Protein AF-A0A5B6VXI8-F1 (afdb_monomer)

InterPro domains:
  IPR021109 Aspartic peptidase domain superfamily [G3DSA:2.40.70.10] (1-46)
  IPR032567 RTL1-related [PTHR15503] (1-140)

pLDDT: mean 78.22, std 14.44, range [28.53, 95.0]

Secondary structure (DSSP, 8-state):
-----TT------HHHHHHTT-EEETTTTEEEEE-TTSPEEEEE---TTS-TT---HHHHHHHHHTT----------S--S---GGGSHHHHHTTTTS-SS--SSPPPPSSPPP-PPPTTPPPP--PPPP--HHHHHHTT-

Structure (mmCIF, N/CA/C/O backbone):
data_AF-A0A5B6VXI8-F1
#
_entry.id   AF-A0A5B6VXI8-F1
#
loop_
_atom_site.group_PDB
_atom_site.id
_atom_site.type_symbol
_atom_site.label_atom_id
_atom_site.label_alt_id
_atom_site.label_comp_id
_atom_site.label_asym_id
_atom_site.label_entity_id
_atom_site.label_seq_id
_atom_site.pdbx_PDB_ins_code
_atom_site.Cartn_x
_atom_site.Cartn_y
_atom_site.Cartn_z
_atom_site.occupancy
_atom_site.B_iso_or_equiv
_atom_site.auth_seq_id
_atom_site.auth_comp_id
_atom_site.auth_asym_id
_atom_site.auth_atom_id
_atom_site.pdbx_PDB_model_num
ATOM 1 N N . MET A 1 1 ? -8.354 -1.088 13.359 1.00 29.75 1 MET A N 1
ATOM 2 C CA . MET A 1 1 ? -6.974 -0.581 13.406 1.00 29.75 1 MET A CA 1
ATOM 3 C C . MET A 1 1 ? -6.704 -0.061 12.010 1.00 29.75 1 MET A C 1
ATOM 5 O O . MET A 1 1 ? -6.472 -0.857 11.113 1.00 29.75 1 MET A O 1
ATOM 9 N N . GLU A 1 2 ? -6.957 1.226 11.788 1.00 28.53 2 GLU A N 1
ATOM 10 C CA . GLU A 1 2 ? -6.612 1.877 10.522 1.00 28.53 2 GLU A CA 1
ATOM 11 C C . GLU A 1 2 ? -5.105 2.121 10.575 1.00 28.53 2 GLU A C 1
ATOM 13 O O . GLU A 1 2 ? -4.613 2.753 11.509 1.00 28.53 2 GLU A O 1
ATOM 18 N N . LEU A 1 3 ? -4.363 1.501 9.659 1.00 36.94 3 LEU A N 1
ATOM 19 C CA . LEU A 1 3 ? -2.944 1.789 9.495 1.00 36.94 3 LEU A CA 1
ATOM 20 C C . LEU A 1 3 ? -2.858 3.184 8.856 1.00 36.94 3 LEU A C 1
ATOM 22 O O . LEU A 1 3 ? -3.494 3.381 7.818 1.00 36.94 3 LEU A O 1
ATOM 26 N N . PRO A 1 4 ? -2.142 4.150 9.457 1.00 40.16 4 PRO A N 1
ATOM 27 C CA . PRO A 1 4 ? -2.046 5.507 8.941 1.00 40.16 4 PRO A CA 1
ATOM 28 C C . PRO A 1 4 ? -1.075 5.506 7.757 1.00 40.16 4 PRO A C 1
ATOM 30 O O . PRO A 1 4 ? 0.079 5.898 7.881 1.00 40.16 4 PRO A O 1
ATOM 33 N N . PHE A 1 5 ? -1.529 5.008 6.611 1.00 45.06 5 PHE A N 1
ATOM 34 C CA . PHE A 1 5 ? -0.843 5.157 5.329 1.00 45.06 5 PHE A CA 1
ATOM 35 C C . PHE A 1 5 ? -1.429 6.347 4.561 1.00 45.06 5 PHE A C 1
ATOM 37 O O . PHE A 1 5 ? -1.720 6.237 3.377 1.00 45.06 5 PHE A O 1
ATOM 44 N N . ASP A 1 6 ? -1.610 7.490 5.229 1.00 49.50 6 ASP A N 1
ATOM 45 C CA . ASP A 1 6 ? -2.098 8.719 4.578 1.00 49.50 6 ASP A CA 1
ATOM 46 C C . ASP A 1 6 ? -1.076 9.314 3.581 1.00 49.50 6 ASP A C 1
ATOM 48 O O . ASP A 1 6 ? -1.398 10.264 2.873 1.00 49.50 6 ASP A O 1
ATOM 52 N N . GLU A 1 7 ? 0.143 8.765 3.491 1.00 47.69 7 GLU A N 1
ATOM 53 C CA . GLU A 1 7 ? 1.214 9.289 2.628 1.00 47.69 7 GLU A CA 1
ATOM 54 C C . GLU A 1 7 ? 1.579 8.423 1.414 1.00 47.69 7 GLU A C 1
ATOM 56 O O . GLU A 1 7 ? 2.262 8.928 0.522 1.00 47.69 7 GLU A O 1
ATOM 61 N N . PHE A 1 8 ? 1.142 7.159 1.319 1.00 48.81 8 PHE A N 1
ATOM 62 C CA . PHE A 1 8 ? 1.596 6.282 0.230 1.00 48.81 8 PHE A CA 1
ATOM 63 C C . PHE A 1 8 ? 0.507 5.356 -0.310 1.00 48.81 8 PHE A C 1
ATOM 65 O O . PHE A 1 8 ? -0.062 4.539 0.413 1.00 48.81 8 PHE A O 1
ATOM 72 N N . ASP A 1 9 ? 0.315 5.409 -1.628 1.00 57.06 9 ASP A N 1
ATOM 73 C CA . ASP A 1 9 ? -0.450 4.418 -2.375 1.00 57.06 9 ASP A CA 1
ATOM 74 C C . ASP A 1 9 ? 0.436 3.199 -2.687 1.00 57.06 9 ASP A C 1
ATOM 76 O O . ASP A 1 9 ? 1.414 3.290 -3.433 1.00 57.06 9 ASP A O 1
ATOM 80 N N . LEU A 1 10 ? 0.090 2.032 -2.136 1.00 66.50 10 LEU A N 1
ATOM 81 C CA . LEU A 1 10 ? 0.773 0.771 -2.434 1.00 66.50 10 LEU A CA 1
ATOM 82 C C . LEU A 1 10 ? 0.134 0.089 -3.650 1.00 66.50 10 LEU A C 1
ATOM 84 O O . LEU A 1 10 ? -1.003 -0.384 -3.587 1.00 66.50 10 LEU A O 1
ATOM 88 N N . ILE A 1 11 ? 0.885 -0.025 -4.747 1.00 78.44 11 ILE A N 1
ATOM 89 C CA . ILE A 1 11 ? 0.473 -0.798 -5.926 1.00 78.44 11 ILE A CA 1
ATOM 90 C C . ILE A 1 11 ? 1.086 -2.193 -5.833 1.00 78.44 11 ILE A C 1
ATOM 92 O O . ILE A 1 11 ? 2.297 -2.368 -5.946 1.00 78.44 11 ILE A O 1
ATOM 96 N N . LEU A 1 12 ? 0.236 -3.198 -5.637 1.00 82.06 12 LEU A N 1
ATOM 97 C CA . LEU A 1 12 ? 0.651 -4.597 -5.589 1.00 82.06 12 LEU A CA 1
ATOM 98 C C . LEU A 1 12 ? 0.698 -5.185 -7.003 1.00 82.06 12 LEU A C 1
ATOM 100 O O . LEU A 1 12 ? -0.277 -5.105 -7.753 1.00 82.06 12 LEU A O 1
ATOM 104 N N . GLY A 1 13 ? 1.835 -5.786 -7.353 1.00 84.56 13 GLY A N 1
ATOM 105 C CA . GLY A 1 13 ? 2.037 -6.464 -8.631 1.00 84.56 13 GLY A CA 1
ATOM 106 C C . GLY A 1 13 ? 1.203 -7.743 -8.779 1.00 84.56 13 GLY A C 1
ATOM 107 O O . GLY A 1 13 ? 0.759 -8.354 -7.804 1.00 84.56 13 GLY A O 1
ATOM 108 N N . MET A 1 14 ? 0.988 -8.167 -10.028 1.00 87.94 14 MET A N 1
ATOM 109 C CA . MET A 1 14 ? 0.234 -9.388 -10.348 1.00 87.94 14 MET A CA 1
ATOM 110 C C . MET A 1 14 ? 0.917 -10.659 -9.834 1.00 87.94 14 MET A C 1
ATOM 112 O O . MET A 1 14 ? 0.247 -11.592 -9.407 1.00 87.94 14 MET A O 1
ATOM 116 N N . ASP A 1 15 ? 2.243 -10.693 -9.861 1.00 87.81 15 ASP A N 1
ATOM 117 C CA . ASP A 1 15 ? 3.093 -11.732 -9.283 1.00 87.81 15 ASP A CA 1
ATOM 118 C C . ASP A 1 15 ? 2.848 -11.899 -7.777 1.00 87.81 15 ASP A C 1
ATOM 120 O O . ASP A 1 15 ? 2.616 -13.015 -7.300 1.00 87.81 15 ASP A O 1
ATOM 124 N N . TRP A 1 16 ? 2.791 -10.785 -7.045 1.00 88.94 16 TRP A N 1
ATOM 125 C CA . TRP A 1 16 ? 2.488 -10.786 -5.618 1.00 88.94 16 TRP A CA 1
ATOM 126 C C . TRP A 1 16 ? 1.071 -11.307 -5.339 1.00 88.94 16 TRP A C 1
ATOM 128 O O . TRP A 1 16 ? 0.877 -12.145 -4.451 1.00 88.94 16 TRP A O 1
ATOM 138 N N . LEU A 1 17 ? 0.084 -10.873 -6.135 1.00 89.25 17 LEU A N 1
ATOM 139 C CA . LEU A 1 17 ? -1.303 -11.341 -6.040 1.00 89.25 17 LEU A CA 1
ATOM 140 C C . LEU A 1 17 ? -1.427 -12.839 -6.330 1.00 89.25 17 LEU A C 1
ATOM 142 O O . LEU A 1 17 ? -2.105 -13.548 -5.590 1.00 89.25 17 LEU A O 1
ATOM 146 N N . VAL A 1 18 ? -0.760 -13.339 -7.372 1.00 89.25 18 VAL A N 1
ATOM 147 C CA . VAL A 1 18 ? -0.753 -14.768 -7.720 1.00 89.25 18 VAL A CA 1
ATOM 148 C C . VAL A 1 18 ? -0.153 -15.587 -6.583 1.00 89.25 18 VAL A C 1
ATOM 150 O O . VAL A 1 18 ? -0.740 -16.594 -6.181 1.00 89.25 18 VAL A O 1
ATOM 153 N N . LYS A 1 19 ? 0.968 -15.128 -6.014 1.00 89.31 19 LYS A N 1
ATOM 154 C CA . LYS A 1 19 ? 1.617 -15.793 -4.883 1.00 89.31 19 LYS A CA 1
ATOM 155 C C . LYS A 1 19 ? 0.671 -15.955 -3.687 1.00 89.31 19 LYS A C 1
ATOM 157 O O . LYS A 1 19 ? 0.629 -17.023 -3.082 1.00 89.31 19 LYS A O 1
ATOM 162 N N . HIS A 1 20 ? -0.109 -14.923 -3.382 1.00 88.88 20 HIS A N 1
ATOM 163 C CA . HIS A 1 20 ? -1.026 -14.903 -2.239 1.00 88.88 20 HIS A CA 1
ATOM 164 C C . HIS A 1 20 ? -2.459 -15.299 -2.617 1.00 88.88 20 HIS A C 1
ATOM 166 O O . HIS A 1 20 ? -3.389 -15.051 -1.852 1.00 88.88 20 HIS A O 1
ATOM 172 N N . ARG A 1 21 ? -2.659 -15.911 -3.796 1.00 91.25 21 ARG A N 1
ATOM 173 C CA . ARG A 1 21 ? -3.968 -16.369 -4.299 1.00 91.25 21 ARG A CA 1
ATOM 174 C C . ARG A 1 21 ? -5.050 -15.285 -4.201 1.00 91.25 21 ARG A C 1
ATOM 176 O O . ARG A 1 21 ? -6.186 -15.557 -3.815 1.00 91.25 21 ARG A O 1
ATOM 183 N N . GLY A 1 22 ? -4.667 -14.057 -4.544 1.00 90.62 22 GLY A N 1
ATOM 184 C CA . GLY A 1 22 ? -5.508 -12.876 -4.456 1.00 90.62 22 GLY A CA 1
ATOM 185 C C . GLY A 1 22 ? -6.769 -13.007 -5.303 1.00 90.62 22 GLY A C 1
ATOM 186 O O . GLY A 1 22 ? -6.694 -13.194 -6.515 1.00 90.62 22 GLY A O 1
ATOM 187 N N . ASN A 1 23 ? -7.930 -12.878 -4.667 1.00 91.56 23 ASN A N 1
ATOM 188 C CA . ASN A 1 23 ? -9.228 -12.828 -5.326 1.00 91.56 23 ASN A CA 1
ATOM 189 C C . ASN A 1 23 ? -9.844 -11.441 -5.128 1.00 91.56 23 ASN A C 1
ATOM 191 O O . ASN A 1 23 ? -10.169 -11.055 -4.002 1.00 91.56 23 ASN A O 1
ATOM 195 N N . LEU A 1 24 ? -9.982 -10.695 -6.225 1.00 90.62 24 LEU A N 1
ATOM 196 C CA . LEU A 1 24 ? -10.529 -9.346 -6.233 1.00 90.62 24 LEU A CA 1
ATOM 197 C C . LEU A 1 24 ? -11.985 -9.357 -6.709 1.00 90.62 24 LEU A C 1
ATOM 199 O O . LEU A 1 24 ? -12.280 -9.611 -7.875 1.00 90.62 24 LEU A O 1
ATOM 203 N N . ASP A 1 25 ? -12.890 -8.991 -5.810 1.00 89.12 25 ASP A N 1
ATOM 204 C CA . ASP A 1 25 ? -14.286 -8.701 -6.111 1.00 89.12 25 ASP A CA 1
ATOM 205 C C . ASP A 1 25 ? -14.465 -7.181 -6.213 1.00 89.12 25 ASP A C 1
ATOM 207 O O . ASP A 1 25 ? -14.639 -6.479 -5.209 1.00 89.12 25 ASP A O 1
ATOM 211 N N . CYS A 1 26 ? -14.400 -6.663 -7.442 1.00 84.56 26 CYS A N 1
ATOM 212 C CA . CYS A 1 26 ? -14.531 -5.233 -7.733 1.00 84.56 26 CYS A CA 1
ATOM 213 C C . CYS A 1 26 ? -15.921 -4.686 -7.396 1.00 84.56 26 CYS A C 1
ATOM 215 O O . CYS A 1 26 ? -16.036 -3.554 -6.928 1.00 84.56 26 CYS A O 1
ATOM 217 N N . ALA A 1 27 ? -16.973 -5.478 -7.629 1.00 85.44 27 ALA A N 1
ATOM 218 C CA . ALA A 1 27 ? -18.352 -5.055 -7.402 1.00 85.44 27 ALA A CA 1
ATOM 219 C C . ALA A 1 27 ? -18.617 -4.886 -5.910 1.00 85.44 27 ALA A C 1
ATOM 221 O O . ALA A 1 27 ? -19.197 -3.889 -5.477 1.00 85.44 27 ALA A O 1
ATOM 222 N N . ALA A 1 28 ? -18.130 -5.836 -5.114 1.00 82.69 28 ALA A N 1
ATOM 223 C CA . ALA A 1 28 ? -18.145 -5.675 -3.686 1.00 82.69 28 ALA A CA 1
ATOM 224 C C . ALA A 1 28 ? -17.173 -4.549 -3.281 1.00 82.69 28 ALA A C 1
ATOM 226 O O . ALA A 1 28 ? -17.556 -3.728 -2.465 1.00 82.69 28 ALA A O 1
ATOM 227 N N . LYS A 1 29 ? -15.975 -4.425 -3.866 1.00 84.62 29 LYS A N 1
ATOM 228 C CA . LYS A 1 29 ? -14.783 -3.759 -3.289 1.00 84.62 29 LYS A CA 1
ATOM 229 C C . LYS A 1 29 ? -14.184 -4.592 -2.155 1.00 84.62 29 LYS A C 1
ATOM 231 O O . LYS A 1 29 ? -14.114 -4.152 -1.003 1.00 84.62 29 LYS A O 1
ATOM 236 N N . ARG A 1 30 ? -13.910 -5.869 -2.410 1.00 86.69 30 ARG A N 1
ATOM 237 C CA . ARG A 1 30 ? -13.264 -6.783 -1.452 1.00 86.69 30 ARG A CA 1
ATOM 238 C C . ARG A 1 30 ? -12.140 -7.513 -2.149 1.00 86.69 30 ARG A C 1
ATOM 240 O O . ARG A 1 30 ? -12.294 -7.928 -3.289 1.00 86.69 30 ARG A O 1
ATOM 247 N N . MET A 1 31 ? -11.061 -7.713 -1.424 1.00 89.12 31 MET A N 1
ATOM 248 C CA . MET A 1 31 ? -9.935 -8.513 -1.842 1.00 89.12 31 MET A CA 1
ATOM 249 C C . MET A 1 31 ? -9.691 -9.580 -0.783 1.00 89.12 31 MET A C 1
ATOM 251 O O . MET A 1 31 ? -9.625 -9.278 0.405 1.00 89.12 31 MET A O 1
ATOM 255 N N . VAL A 1 32 ? -9.627 -10.834 -1.207 1.00 92.50 32 VAL A N 1
ATOM 256 C CA . VAL A 1 32 ? -9.276 -11.965 -0.347 1.00 92.50 32 VAL A CA 1
ATOM 257 C C . VAL A 1 32 ? -7.863 -12.382 -0.706 1.00 92.50 32 VAL A C 1
ATOM 259 O O . VAL A 1 32 ? -7.546 -12.535 -1.881 1.00 92.50 32 VAL A O 1
ATOM 262 N N . LEU A 1 33 ? -7.027 -12.540 0.305 1.00 92.38 33 LEU A N 1
ATOM 263 C CA . LEU A 1 33 ? -5.649 -12.990 0.215 1.00 92.38 33 LEU A CA 1
ATOM 264 C C . LEU A 1 33 ? -5.482 -14.231 1.072 1.00 92.38 33 LEU A C 1
ATOM 266 O O . LEU A 1 33 ? -6.170 -14.389 2.077 1.00 92.38 33 LEU A O 1
ATOM 270 N N . LYS A 1 34 ? -4.535 -15.082 0.705 1.00 90.50 34 LYS A N 1
ATOM 271 C CA . LYS A 1 34 ? -4.090 -16.180 1.550 1.00 90.50 34 LYS A CA 1
ATOM 272 C C . LYS A 1 34 ? -2.716 -15.886 2.120 1.00 90.50 34 LYS A C 1
ATOM 274 O O . LYS A 1 34 ? -1.807 -15.488 1.387 1.00 90.50 34 LYS A O 1
ATOM 279 N N . THR A 1 35 ? -2.569 -16.097 3.422 1.00 86.31 35 THR A N 1
ATOM 280 C CA . THR A 1 35 ? -1.253 -16.132 4.049 1.00 86.31 35 THR A CA 1
ATOM 281 C C . THR A 1 35 ? -0.505 -17.394 3.610 1.00 86.31 35 THR A C 1
ATOM 283 O O . THR A 1 35 ? -1.097 -18.334 3.068 1.00 86.31 35 THR A O 1
ATOM 286 N N . PRO A 1 36 ? 0.810 -17.456 3.838 1.00 81.25 36 PRO A N 1
ATOM 287 C CA . PRO A 1 36 ? 1.589 -18.666 3.581 1.00 81.25 36 PRO A CA 1
ATOM 288 C C . PRO A 1 36 ? 1.163 -19.862 4.444 1.00 81.25 36 PRO A C 1
ATOM 290 O O . PRO A 1 36 ? 1.439 -21.002 4.083 1.00 81.25 36 PRO A O 1
ATOM 293 N N . GLU A 1 37 ? 0.461 -19.604 5.546 1.00 88.94 37 GLU A N 1
ATOM 294 C CA . GLU A 1 37 ? -0.173 -20.589 6.422 1.00 88.94 37 GLU A CA 1
ATOM 295 C C . GLU A 1 37 ? -1.586 -21.003 5.929 1.00 88.94 37 GLU A C 1
ATOM 297 O O . GLU A 1 37 ? -2.295 -21.733 6.613 1.00 88.94 37 GLU A O 1
ATOM 302 N N . ASP A 1 38 ? -1.976 -20.572 4.719 1.00 85.75 38 ASP A N 1
ATOM 303 C CA . ASP A 1 38 ? -3.278 -20.772 4.050 1.00 85.75 38 ASP A CA 1
ATOM 304 C C . ASP A 1 38 ? -4.482 -20.142 4.782 1.00 85.75 38 ASP A C 1
ATOM 306 O O . ASP A 1 38 ? -5.632 -20.446 4.456 1.00 85.75 38 ASP A O 1
ATOM 310 N N . GLU A 1 39 ? -4.237 -19.211 5.712 1.00 87.50 39 GLU A N 1
ATOM 311 C CA . GLU A 1 39 ? -5.286 -18.424 6.370 1.00 87.50 39 GLU A CA 1
ATOM 312 C C . GLU A 1 39 ? -5.807 -17.308 5.455 1.00 87.50 39 GLU A C 1
ATOM 314 O O . GLU A 1 39 ? -5.051 -16.689 4.702 1.00 87.50 39 GLU A O 1
ATOM 319 N N . GLU A 1 40 ? -7.110 -17.026 5.521 1.00 90.62 40 GLU A N 1
ATOM 320 C CA . GLU A 1 40 ? -7.737 -15.996 4.691 1.00 90.62 40 GLU A CA 1
ATOM 321 C C . GLU A 1 40 ? -7.654 -14.611 5.341 1.00 90.62 40 GLU A C 1
ATOM 323 O O . GLU A 1 40 ? -8.213 -14.357 6.407 1.00 90.62 40 GLU A O 1
ATOM 328 N N . VAL A 1 41 ? -7.018 -13.676 4.639 1.00 85.75 41 VAL A N 1
ATOM 329 C CA . VAL A 1 41 ? -7.013 -12.251 4.966 1.00 85.75 41 VAL A CA 1
ATOM 330 C C . VAL A 1 41 ? -7.987 -11.538 4.038 1.00 85.75 41 VAL A C 1
ATOM 332 O O . VAL A 1 41 ? -7.832 -11.549 2.817 1.00 85.75 41 VAL A O 1
ATOM 335 N N . ILE A 1 42 ? -8.998 -10.888 4.615 1.00 87.62 42 ILE A N 1
ATOM 336 C CA . ILE A 1 42 ? -10.012 -10.151 3.860 1.00 87.62 42 ILE A CA 1
ATOM 337 C C . ILE A 1 42 ? -9.745 -8.653 3.986 1.00 87.62 42 ILE A C 1
ATOM 339 O O . ILE A 1 42 ? -9.940 -8.059 5.045 1.00 87.62 42 ILE A O 1
ATOM 343 N N . V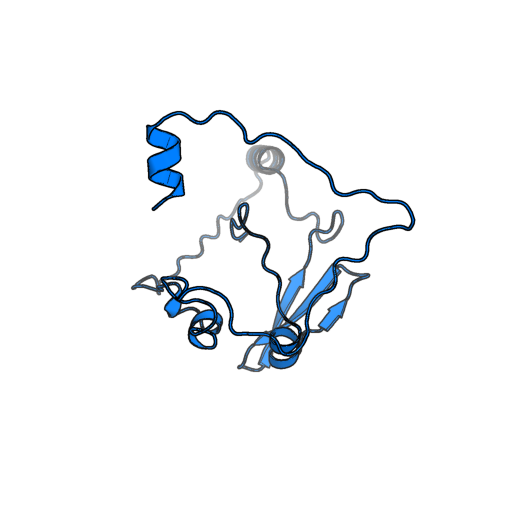AL A 1 43 ? -9.363 -8.031 2.875 1.00 82.94 43 VAL A N 1
ATOM 344 C CA . VAL A 1 43 ? -9.221 -6.581 2.743 1.00 82.94 43 VAL A CA 1
ATOM 345 C C . VAL A 1 43 ? -10.505 -6.023 2.139 1.00 82.94 43 VAL A C 1
ATOM 347 O O . VAL A 1 43 ? -10.964 -6.446 1.076 1.00 82.94 43 VAL A O 1
ATOM 350 N N . ILE A 1 44 ? -11.124 -5.068 2.824 1.00 79.62 44 ILE A N 1
ATOM 351 C CA . ILE A 1 44 ? -12.360 -4.427 2.376 1.00 79.62 44 ILE A CA 1
ATOM 352 C C . ILE A 1 44 ? -12.009 -2.987 2.026 1.00 79.62 44 ILE A C 1
ATOM 354 O O . ILE A 1 44 ? -11.574 -2.234 2.890 1.00 79.62 44 ILE A O 1
ATOM 358 N N . GLY A 1 45 ? -12.183 -2.617 0.756 1.00 73.19 45 GLY A N 1
ATOM 359 C CA . GLY A 1 45 ? -11.990 -1.232 0.333 1.00 73.19 45 GLY A CA 1
ATOM 360 C C . GLY A 1 45 ? -13.035 -0.315 0.966 1.00 73.19 45 GLY A C 1
ATOM 361 O O . GLY A 1 45 ? -14.090 -0.779 1.406 1.00 73.19 45 GLY A O 1
ATOM 362 N N . GLU A 1 46 ? -12.779 0.992 0.972 1.00 67.19 46 GLU A N 1
ATOM 363 C CA . GLU A 1 46 ? -13.706 1.962 1.549 1.00 67.19 46 GLU A CA 1
ATOM 364 C C . GLU A 1 46 ? -15.094 1.863 0.880 1.00 67.19 46 GLU A C 1
ATOM 366 O O . GLU A 1 46 ? -15.307 2.093 -0.326 1.00 67.19 46 GLU A O 1
ATOM 371 N N . ARG A 1 47 ? -16.074 1.455 1.686 1.00 62.47 47 ARG A N 1
ATOM 372 C CA . ARG A 1 47 ? -17.473 1.307 1.297 1.00 62.47 47 ARG A CA 1
ATOM 373 C C . ARG A 1 47 ? -18.293 2.211 2.193 1.00 62.47 47 ARG A C 1
ATOM 375 O O . ARG A 1 47 ? -18.326 2.015 3.400 1.00 62.47 47 ARG A O 1
ATOM 382 N N . ARG A 1 48 ? -19.086 3.097 1.591 1.00 57.94 48 ARG A N 1
ATOM 383 C CA . ARG A 1 48 ? -20.059 3.925 2.327 1.00 57.94 48 ARG A CA 1
ATOM 384 C C . ARG A 1 48 ? -21.097 3.104 3.123 1.00 57.94 48 ARG A C 1
ATOM 386 O O . ARG A 1 48 ? -21.749 3.662 3.993 1.00 57.94 48 ARG A O 1
ATOM 393 N N . ASN A 1 49 ? -21.248 1.801 2.832 1.00 56.47 49 ASN A N 1
ATOM 394 C CA . ASN A 1 49 ? -22.382 0.974 3.271 1.00 56.47 49 ASN A CA 1
ATOM 395 C C . ASN A 1 49 ? -22.013 -0.383 3.918 1.00 56.47 49 ASN A C 1
ATOM 397 O O . ASN A 1 49 ? -22.912 -1.187 4.155 1.00 56.47 49 ASN A O 1
ATOM 401 N N . TYR A 1 50 ? -20.736 -0.696 4.176 1.00 51.03 50 TYR A N 1
ATOM 402 C CA . TYR A 1 50 ? -20.375 -1.942 4.877 1.00 51.03 50 TYR A CA 1
ATOM 403 C C . TYR A 1 50 ? -20.210 -1.649 6.366 1.00 51.03 50 TYR A C 1
ATOM 405 O O . TYR A 1 50 ? -19.251 -1.006 6.764 1.00 51.03 50 TYR A O 1
ATOM 413 N N . LEU A 1 51 ? -21.162 -2.124 7.171 1.00 48.62 51 LEU A N 1
ATOM 414 C CA . LEU A 1 51 ? -21.115 -2.123 8.636 1.00 48.62 51 LEU A CA 1
ATOM 415 C C . LEU A 1 51 ? -20.926 -0.725 9.252 1.00 48.62 51 LEU A C 1
ATOM 417 O O . LEU A 1 51 ? -19.856 -0.351 9.719 1.00 48.62 51 LEU A O 1
ATOM 421 N N . SER A 1 52 ? -22.036 0.003 9.362 1.00 53.94 52 SER A N 1
ATOM 422 C CA . SER A 1 52 ? -22.231 1.259 10.108 1.00 53.94 52 SER A CA 1
ATOM 423 C C . SER A 1 52 ? -21.927 1.196 11.623 1.00 53.94 52 SER A C 1
ATOM 425 O O . SER A 1 52 ? -22.448 2.003 12.391 1.00 53.94 52 SER A O 1
ATOM 427 N N . ASN A 1 53 ? -21.117 0.237 12.073 1.00 60.62 53 ASN A N 1
ATOM 428 C CA . ASN A 1 53 ? -20.668 0.101 13.458 1.00 60.62 53 ASN A CA 1
ATOM 429 C C . ASN A 1 53 ? -19.512 1.060 13.776 1.00 60.62 53 ASN A C 1
ATOM 431 O O . ASN A 1 53 ? -19.203 1.274 14.945 1.00 60.62 53 ASN A O 1
ATOM 435 N N . VAL A 1 54 ? -18.897 1.661 12.751 1.00 70.50 54 VAL A N 1
ATOM 436 C CA . VAL A 1 54 ? -17.990 2.796 12.923 1.00 70.50 54 VAL A CA 1
ATOM 437 C C . VAL A 1 54 ? -18.836 4.043 13.149 1.00 70.50 54 VAL A C 1
ATOM 439 O O . VAL A 1 54 ? -19.619 4.466 12.297 1.00 70.50 54 VAL A O 1
ATOM 442 N N . ILE A 1 55 ? -18.705 4.618 14.336 1.00 76.75 55 ILE A N 1
ATOM 443 C CA . ILE A 1 55 ? -19.387 5.845 14.729 1.00 76.75 55 ILE A CA 1
ATOM 444 C C . ILE A 1 55 ? -18.366 6.973 14.838 1.00 76.75 55 ILE A C 1
ATOM 446 O O . ILE A 1 55 ? -17.216 6.747 15.201 1.00 76.75 55 ILE A O 1
ATOM 450 N N . SER A 1 56 ? -18.786 8.206 14.555 1.00 79.12 56 SER A N 1
ATOM 451 C CA . SER A 1 56 ? -17.929 9.367 14.799 1.00 79.12 56 SER A CA 1
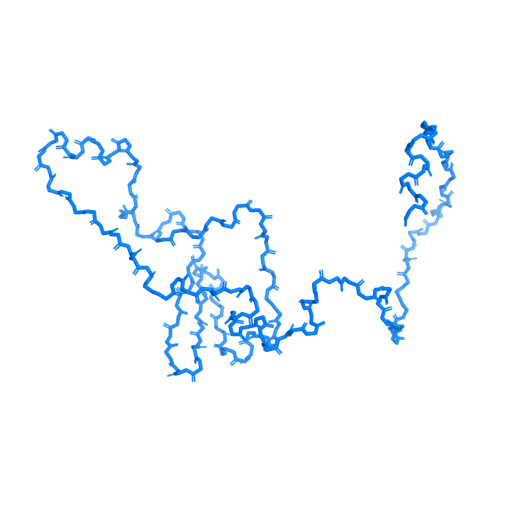ATOM 452 C C . SER A 1 56 ? -17.661 9.551 16.295 1.00 79.12 56 SER A C 1
ATOM 454 O O . SER A 1 56 ? -18.494 9.186 17.133 1.00 79.12 56 SER A O 1
ATOM 456 N N . ALA A 1 57 ? -16.545 10.203 16.631 1.00 82.50 57 ALA A N 1
ATOM 457 C CA . ALA A 1 57 ? -16.189 10.536 18.013 1.00 82.50 57 ALA A CA 1
ATOM 458 C C . ALA A 1 57 ? -17.317 11.289 18.750 1.00 82.50 57 ALA A C 1
ATOM 460 O O . ALA A 1 57 ? -17.655 10.949 19.880 1.00 82.50 57 ALA A O 1
ATOM 461 N N . LEU A 1 58 ? -17.9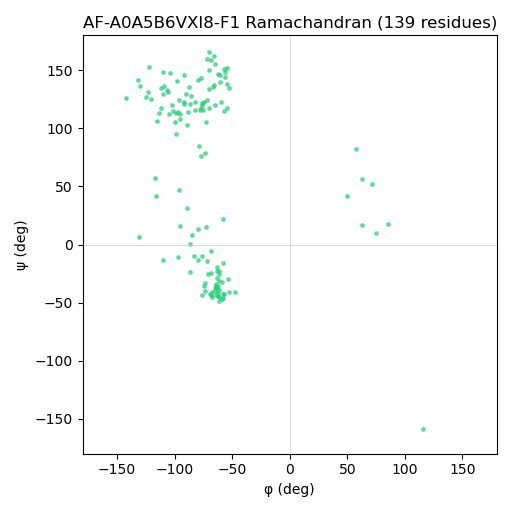92 12.228 18.074 1.00 86.56 58 LEU A N 1
ATOM 462 C CA . LEU A 1 58 ? -19.148 12.960 18.619 1.00 86.56 58 LEU A CA 1
ATOM 463 C C . LEU A 1 58 ? -20.323 12.035 18.975 1.00 86.56 58 LEU A C 1
ATOM 465 O O . LEU A 1 58 ? -21.030 12.235 19.966 1.00 86.56 58 LEU A O 1
ATOM 469 N N . ARG A 1 59 ? -20.569 11.015 18.145 1.00 84.62 59 ARG A N 1
ATOM 470 C CA . ARG A 1 59 ? -21.651 10.051 18.366 1.00 84.62 59 ARG A CA 1
ATOM 471 C C . ARG A 1 59 ? -21.285 9.080 19.490 1.00 84.62 59 ARG A C 1
ATOM 473 O O . ARG A 1 59 ? -22.167 8.751 20.279 1.00 84.62 59 ARG A O 1
ATOM 480 N N . ALA A 1 60 ? -20.011 8.701 19.605 1.00 87.44 60 ALA A N 1
ATOM 481 C CA . ALA A 1 60 ? -19.484 7.939 20.735 1.00 87.44 60 ALA A CA 1
ATOM 482 C C . ALA A 1 60 ? -19.630 8.717 22.056 1.00 87.44 60 ALA A C 1
ATOM 484 O O . ALA A 1 60 ? -20.212 8.199 23.005 1.00 87.44 60 ALA A O 1
ATOM 485 N N . GLU A 1 61 ? -19.234 9.993 22.092 1.00 89.25 61 GLU A N 1
ATOM 486 C CA . GLU A 1 61 ? -19.376 10.864 23.269 1.00 89.25 61 GLU A CA 1
ATOM 487 C C . GLU A 1 61 ? -20.843 10.976 23.722 1.00 89.25 61 GLU A C 1
ATOM 489 O O . GLU A 1 61 ? -21.165 10.867 24.908 1.00 89.25 61 GLU A O 1
ATOM 494 N N . LYS A 1 62 ? -21.770 11.130 22.768 1.00 92.06 62 LYS A N 1
ATOM 495 C CA . LYS A 1 62 ? -23.209 11.182 23.056 1.00 92.06 62 LYS A CA 1
ATOM 496 C C . LYS A 1 62 ? -23.746 9.871 23.638 1.00 92.06 62 LYS A C 1
ATOM 498 O O . LYS A 1 62 ? -24.675 9.920 24.440 1.00 92.06 62 LYS A O 1
ATOM 503 N N . LEU A 1 63 ? -23.214 8.719 23.228 1.00 89.44 63 LEU A N 1
ATOM 504 C CA . LEU A 1 63 ? -23.609 7.412 23.765 1.00 89.44 63 LEU A CA 1
ATOM 505 C C . LEU A 1 63 ? -23.060 7.199 25.181 1.00 89.44 63 LEU A C 1
ATOM 507 O O . LEU A 1 63 ? -23.812 6.769 26.052 1.00 89.44 63 LEU A O 1
ATOM 511 N N . VAL A 1 64 ? -21.819 7.615 25.448 1.00 91.12 64 VAL A N 1
ATOM 512 C CA . VAL A 1 64 ? -21.241 7.615 26.805 1.00 91.12 64 VAL A CA 1
ATOM 513 C C . VAL A 1 64 ? -22.086 8.468 27.751 1.00 91.12 64 VAL A C 1
ATOM 515 O O . VAL A 1 64 ? -22.477 8.010 28.821 1.00 91.12 64 VAL A O 1
ATOM 518 N N . ARG A 1 65 ? -22.476 9.681 27.331 1.00 93.19 65 ARG A N 1
ATOM 519 C CA . ARG A 1 65 ? -23.361 10.558 28.125 1.00 93.19 65 ARG A CA 1
ATOM 520 C C . ARG A 1 65 ? -24.745 9.962 28.398 1.00 93.19 65 ARG A C 1
ATOM 522 O O . ARG A 1 65 ? -25.406 10.385 29.339 1.00 93.19 65 ARG A O 1
ATOM 529 N N . LYS A 1 66 ? -25.198 9.008 27.580 1.00 95.00 66 LYS A N 1
ATOM 530 C CA . LYS A 1 66 ? -26.463 8.281 27.769 1.00 95.00 66 LYS A CA 1
ATOM 531 C C . LYS A 1 66 ? -26.329 7.052 28.677 1.00 95.00 66 LYS A C 1
ATOM 533 O O . LYS A 1 66 ? -27.330 6.377 28.891 1.00 95.00 66 LYS A O 1
ATOM 538 N N . GLY A 1 67 ? -25.135 6.772 29.199 1.00 93.06 67 GLY A N 1
ATOM 539 C CA . GLY A 1 67 ? -24.874 5.628 30.072 1.00 93.06 67 GLY A CA 1
ATOM 540 C C . GLY A 1 67 ? -24.574 4.325 29.329 1.00 93.06 67 GLY A C 1
ATOM 541 O O . GLY A 1 67 ? -24.682 3.262 29.928 1.00 93.06 67 GLY A O 1
ATOM 542 N N . CYS A 1 68 ? -24.223 4.374 28.038 1.00 89.69 68 CYS A N 1
ATOM 543 C CA . CYS A 1 68 ? -23.738 3.184 27.340 1.00 89.69 68 CYS A CA 1
ATOM 544 C C . CYS A 1 68 ? -22.345 2.795 27.854 1.00 89.69 68 CYS A C 1
ATOM 546 O O . CYS A 1 68 ? -21.457 3.645 27.939 1.00 89.69 68 CYS A O 1
ATOM 548 N N . GLU A 1 69 ? -22.148 1.508 28.140 1.00 87.56 69 GLU A N 1
ATOM 549 C CA . GLU A 1 69 ? -20.838 0.954 28.481 1.00 87.56 69 GLU A CA 1
ATOM 550 C C . GLU A 1 69 ? -19.902 1.014 27.269 1.00 87.56 69 GLU A C 1
ATOM 552 O O . GLU A 1 69 ? -20.291 0.693 26.142 1.00 87.56 69 GLU A O 1
ATOM 557 N N . VAL A 1 70 ? -18.663 1.448 27.502 1.00 84.31 70 VAL A N 1
ATOM 558 C CA . VAL A 1 70 ? -17.627 1.547 26.474 1.00 84.31 70 VAL A CA 1
ATOM 559 C C . VAL A 1 70 ? -16.427 0.726 26.902 1.00 84.31 70 VAL A C 1
ATOM 561 O O . VAL A 1 70 ? -15.922 0.873 28.012 1.00 84.31 70 VAL A O 1
ATOM 564 N N . PHE A 1 71 ? -15.951 -0.103 25.980 1.00 83.19 71 PHE A N 1
ATOM 565 C CA . PHE A 1 71 ? -14.738 -0.887 26.137 1.00 83.19 71 PHE A CA 1
ATOM 566 C C . PHE A 1 71 ? -13.677 -0.333 25.195 1.00 83.19 71 PHE A C 1
ATOM 568 O O . PHE A 1 71 ? -13.929 -0.141 24.005 1.00 83.19 71 PHE A O 1
ATOM 575 N N . ILE A 1 72 ? -12.490 -0.073 25.734 1.00 79.94 72 ILE A N 1
ATOM 576 C CA . ILE A 1 72 ? -11.320 0.299 24.944 1.00 79.94 72 ILE A CA 1
ATOM 577 C C . ILE A 1 72 ? -10.486 -0.967 24.781 1.00 79.94 72 ILE A C 1
ATOM 579 O O . ILE A 1 72 ? -9.956 -1.494 25.756 1.00 79.94 72 ILE A O 1
ATOM 583 N N . ALA A 1 73 ? -10.383 -1.460 23.551 1.00 78.25 73 ALA A N 1
ATOM 584 C CA . ALA A 1 73 ? -9.418 -2.488 23.202 1.00 78.25 73 ALA A CA 1
ATOM 585 C C . ALA A 1 73 ? -8.144 -1.794 22.719 1.00 78.25 73 ALA A C 1
ATOM 587 O O . ALA A 1 73 ? -8.186 -1.012 21.769 1.00 78.25 73 ALA A O 1
ATOM 588 N N . TYR A 1 74 ? -7.023 -2.073 23.372 1.00 63.38 74 TYR A N 1
ATOM 589 C CA . TYR A 1 74 ? -5.709 -1.692 22.876 1.00 63.38 74 TYR A CA 1
ATOM 590 C C . TYR A 1 74 ? -4.989 -2.963 22.431 1.00 63.38 74 TYR A C 1
ATOM 592 O O . TYR A 1 74 ? -5.055 -3.996 23.095 1.00 63.38 74 TYR A O 1
ATOM 600 N N . VAL A 1 75 ? -4.334 -2.900 21.278 1.00 76.44 75 VAL A N 1
ATOM 601 C CA . VAL A 1 75 ? -3.477 -3.980 20.792 1.00 76.44 75 VAL A CA 1
ATOM 602 C C . VAL A 1 75 ? -2.061 -3.592 21.173 1.00 76.44 75 VAL A C 1
ATOM 604 O O . VAL A 1 75 ? -1.551 -2.583 20.692 1.00 76.44 75 VAL A O 1
ATOM 607 N N . ASN A 1 76 ? -1.451 -4.363 22.066 1.00 63.28 76 ASN A N 1
ATOM 608 C CA . ASN A 1 76 ? -0.049 -4.193 22.411 1.00 63.28 76 ASN A CA 1
ATOM 609 C C . ASN A 1 76 ? 0.755 -5.236 21.640 1.00 63.28 76 ASN A C 1
ATOM 611 O O . ASN A 1 76 ? 0.691 -6.418 21.970 1.00 63.28 76 ASN A O 1
ATOM 615 N N . SER A 1 77 ? 1.466 -4.808 20.596 1.00 62.41 77 SER A N 1
ATOM 616 C CA . SER A 1 77 ? 2.424 -5.679 19.919 1.00 62.41 77 SER A 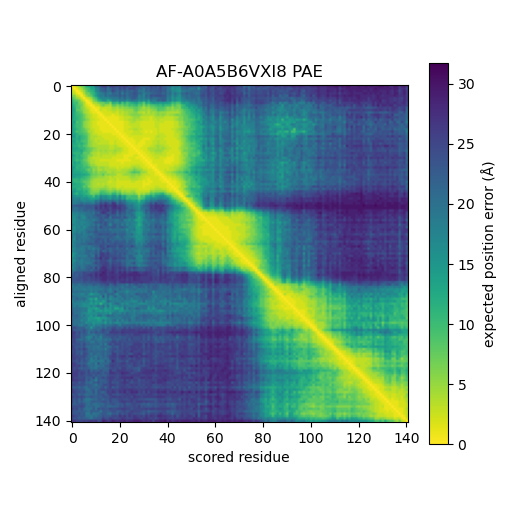CA 1
ATOM 617 C C . SER A 1 77 ? 3.632 -5.846 20.835 1.00 62.41 77 SER A C 1
ATOM 619 O O . SER A 1 77 ? 4.399 -4.906 21.031 1.00 62.41 77 SER A O 1
ATOM 621 N N . THR A 1 78 ? 3.763 -7.015 21.459 1.00 65.25 78 THR A N 1
ATOM 622 C CA . THR A 1 78 ? 4.906 -7.358 22.320 1.00 65.25 78 THR A CA 1
ATOM 623 C C . THR A 1 78 ? 6.167 -7.691 21.525 1.00 65.25 78 THR A C 1
ATOM 625 O O . THR A 1 78 ? 7.240 -7.743 22.110 1.00 65.25 78 THR A O 1
ATOM 628 N N . ASP A 1 79 ? 6.058 -7.827 20.201 1.00 60.72 79 ASP A N 1
ATOM 629 C CA . ASP A 1 79 ? 7.173 -8.119 19.290 1.00 60.72 79 ASP A CA 1
ATOM 630 C C . ASP A 1 79 ? 7.847 -6.830 18.780 1.00 60.72 79 ASP A C 1
ATOM 632 O O . ASP A 1 79 ? 8.332 -6.752 17.653 1.00 60.72 79 ASP A O 1
ATOM 636 N N . ALA A 1 80 ? 7.848 -5.781 19.606 1.00 53.44 80 ALA A N 1
ATOM 637 C CA . ALA A 1 80 ? 8.438 -4.479 19.296 1.00 53.44 80 ALA A CA 1
ATOM 638 C C . ALA A 1 80 ? 9.967 -4.441 19.478 1.00 53.44 80 ALA A C 1
ATOM 640 O O . ALA A 1 80 ? 10.563 -3.364 19.447 1.00 53.44 80 ALA A O 1
ATOM 641 N N . ASP A 1 81 ? 10.617 -5.595 19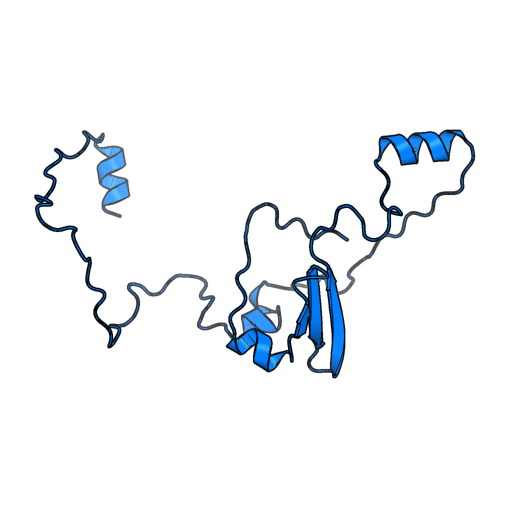.623 1.00 55.34 81 ASP A N 1
ATOM 642 C CA . ASP A 1 81 ? 12.066 -5.688 19.513 1.00 55.34 81 ASP A CA 1
ATOM 643 C C . ASP A 1 81 ? 12.439 -5.696 18.021 1.00 55.34 81 ASP A C 1
ATOM 645 O O . ASP A 1 81 ? 12.637 -6.733 17.395 1.00 55.34 81 ASP A O 1
ATOM 649 N N . ASN A 1 82 ? 12.545 -4.495 17.445 1.00 54.44 82 ASN A N 1
ATOM 650 C CA . ASN A 1 82 ? 13.212 -4.225 16.166 1.00 54.44 82 ASN A CA 1
ATOM 651 C C . ASN A 1 82 ? 12.600 -4.900 14.923 1.00 54.44 82 ASN A C 1
ATOM 653 O O . ASN A 1 82 ? 13.303 -5.555 14.151 1.00 54.44 82 ASN A O 1
ATOM 657 N N . LEU A 1 83 ? 11.314 -4.691 14.636 1.00 60.12 83 LEU A N 1
ATOM 658 C CA . LEU A 1 83 ? 10.824 -4.907 13.271 1.00 60.12 83 LEU A CA 1
ATOM 659 C C . LEU A 1 83 ? 11.330 -3.759 12.378 1.00 60.12 83 LEU A C 1
ATOM 661 O O . LEU A 1 83 ? 10.597 -2.813 12.098 1.00 60.12 83 LEU A O 1
ATOM 665 N N . SER A 1 84 ? 12.602 -3.818 11.958 1.00 69.38 84 SER A N 1
ATOM 666 C CA . SER A 1 84 ? 13.066 -3.031 10.812 1.00 69.38 84 SER A CA 1
ATOM 667 C C . SER A 1 84 ? 12.161 -3.345 9.618 1.00 69.38 84 SER A C 1
ATOM 669 O O . SER A 1 84 ? 11.583 -4.432 9.532 1.00 69.38 84 SER A O 1
ATOM 671 N N . VAL A 1 85 ? 12.003 -2.403 8.687 1.00 64.94 85 VAL A N 1
ATOM 672 C CA . VAL A 1 85 ? 11.203 -2.624 7.466 1.00 64.94 85 VAL A CA 1
ATOM 673 C C . VAL A 1 85 ? 11.678 -3.888 6.726 1.00 64.94 85 VAL A C 1
ATOM 675 O O . VAL A 1 85 ? 10.869 -4.616 6.161 1.00 64.94 85 VAL A O 1
ATOM 678 N N . GLU A 1 86 ? 12.961 -4.228 6.853 1.00 68.06 86 GLU A N 1
ATOM 679 C CA . GLU A 1 86 ? 13.594 -5.454 6.352 1.00 68.06 86 GLU A CA 1
ATOM 680 C C . GLU A 1 86 ? 13.022 -6.754 6.952 1.00 68.06 86 GLU A C 1
ATOM 682 O O . GLU A 1 86 ? 13.102 -7.809 6.326 1.00 68.06 86 GLU A O 1
ATOM 687 N N . ASN A 1 87 ? 12.437 -6.710 8.154 1.00 71.12 87 ASN A N 1
ATOM 688 C CA . ASN A 1 87 ? 11.820 -7.864 8.816 1.00 71.12 87 ASN A CA 1
ATOM 689 C C . ASN A 1 87 ? 10.381 -8.124 8.352 1.00 71.12 87 ASN A C 1
ATOM 691 O O . ASN A 1 87 ? 9.819 -9.184 8.643 1.00 71.12 87 ASN A O 1
ATOM 695 N N . VAL A 1 88 ? 9.781 -7.203 7.590 1.00 77.06 88 VAL A N 1
ATOM 696 C CA . VAL A 1 88 ? 8.502 -7.453 6.923 1.00 77.06 88 VAL A CA 1
ATOM 697 C C . VAL A 1 88 ? 8.718 -8.552 5.886 1.00 77.06 88 VAL A C 1
ATOM 699 O O . VAL A 1 88 ? 9.507 -8.392 4.960 1.00 77.06 88 VAL A O 1
ATOM 702 N N . ARG A 1 89 ? 7.997 -9.676 6.017 1.00 75.56 89 ARG A N 1
ATOM 703 C CA . ARG A 1 89 ? 8.170 -10.879 5.176 1.00 75.56 89 ARG A CA 1
ATOM 704 C C . ARG A 1 89 ? 8.230 -10.564 3.676 1.00 75.56 89 ARG A C 1
ATOM 706 O O . ARG A 1 89 ? 9.059 -11.132 2.977 1.00 75.56 89 ARG A O 1
ATOM 713 N N . THR A 1 90 ? 7.390 -9.642 3.209 1.00 73.75 90 THR A N 1
ATOM 714 C CA . THR A 1 90 ? 7.371 -9.173 1.816 1.00 73.75 90 THR A CA 1
ATOM 715 C C . THR A 1 90 ? 8.627 -8.383 1.442 1.00 73.75 90 THR A C 1
ATOM 717 O O . THR A 1 90 ? 9.211 -8.643 0.401 1.00 73.75 90 THR A O 1
ATOM 720 N N . VAL A 1 91 ? 9.079 -7.450 2.284 1.00 77.56 91 VAL A N 1
ATOM 721 C CA . VAL A 1 91 ? 10.295 -6.657 2.023 1.00 77.56 91 VAL A CA 1
ATOM 722 C C . VAL A 1 91 ? 11.525 -7.560 2.015 1.00 77.56 91 VAL A C 1
ATOM 724 O O . VAL A 1 91 ? 12.371 -7.436 1.140 1.00 77.56 91 VAL A O 1
ATOM 727 N N . LYS A 1 92 ? 11.585 -8.527 2.936 1.00 80.00 92 LYS A N 1
ATOM 728 C CA . LYS A 1 92 ? 12.660 -9.522 2.992 1.00 80.00 92 LYS A CA 1
ATOM 729 C C . LYS A 1 92 ? 12.727 -10.401 1.747 1.00 80.00 92 LYS A C 1
ATOM 731 O O . LYS A 1 92 ? 13.805 -10.820 1.345 1.00 80.00 92 LYS A O 1
ATOM 736 N N . GLU A 1 93 ? 11.573 -10.734 1.178 1.00 85.75 93 GLU A N 1
ATOM 737 C CA . GLU A 1 93 ? 11.493 -11.544 -0.034 1.00 85.75 93 GLU A CA 1
ATOM 738 C C . GLU A 1 93 ? 11.907 -10.772 -1.292 1.00 85.75 93 GLU A C 1
ATOM 740 O O . GLU A 1 93 ? 12.491 -11.366 -2.193 1.00 85.75 93 GLU A O 1
ATOM 745 N N . PHE A 1 94 ? 11.639 -9.467 -1.327 1.00 80.94 94 PHE A N 1
ATOM 746 C CA . PHE A 1 94 ? 11.931 -8.580 -2.456 1.00 80.94 94 PHE A CA 1
ATOM 747 C C . PHE A 1 94 ? 12.952 -7.500 -2.073 1.00 80.94 94 PHE A C 1
ATOM 749 O O . PHE A 1 94 ? 12.799 -6.328 -2.420 1.00 80.94 94 PHE A O 1
ATOM 756 N N . SER A 1 95 ? 13.994 -7.867 -1.321 1.00 79.06 95 SER A N 1
ATOM 757 C CA . SER A 1 95 ? 14.985 -6.908 -0.808 1.00 79.06 95 SER A CA 1
ATOM 758 C C . SER A 1 95 ? 15.773 -6.203 -1.920 1.00 79.06 95 SER A C 1
ATOM 760 O O . SER A 1 95 ? 16.311 -5.123 -1.719 1.00 79.06 95 SER A O 1
ATOM 762 N N . ASP A 1 96 ? 15.835 -6.812 -3.104 1.00 75.81 96 ASP A N 1
ATOM 763 C CA . ASP A 1 96 ? 16.414 -6.256 -4.327 1.00 75.81 96 ASP A CA 1
ATOM 764 C C . ASP A 1 96 ? 15.579 -5.115 -4.937 1.00 75.81 96 ASP A C 1
ATOM 766 O O . ASP A 1 96 ? 16.129 -4.249 -5.616 1.00 75.81 96 ASP A O 1
ATOM 770 N N . VAL A 1 97 ? 14.267 -5.093 -4.674 1.00 79.00 97 VAL A N 1
ATOM 771 C CA . VAL A 1 97 ? 13.335 -4.034 -5.105 1.00 79.00 97 VAL A CA 1
ATOM 772 C C . VAL A 1 97 ? 13.286 -2.878 -4.099 1.00 79.00 97 VAL A C 1
ATOM 774 O O . VAL A 1 97 ? 12.976 -1.749 -4.479 1.00 79.00 97 VAL A O 1
ATOM 777 N N . PHE A 1 98 ? 13.633 -3.140 -2.836 1.00 76.31 98 PHE A N 1
ATOM 778 C CA . PHE A 1 98 ? 13.651 -2.159 -1.745 1.00 76.31 98 PHE A CA 1
ATOM 779 C C . PHE A 1 98 ? 15.065 -1.936 -1.166 1.00 76.31 98 PHE A C 1
ATOM 781 O O . PHE A 1 98 ? 15.262 -2.148 0.032 1.00 76.31 98 PHE A O 1
ATOM 788 N N . PRO A 1 99 ? 16.070 -1.532 -1.968 1.00 75.44 99 PRO A N 1
ATOM 789 C CA . PRO A 1 99 ? 17.385 -1.206 -1.431 1.00 75.44 99 PRO A CA 1
ATOM 790 C C . PRO A 1 99 ? 17.335 0.101 -0.624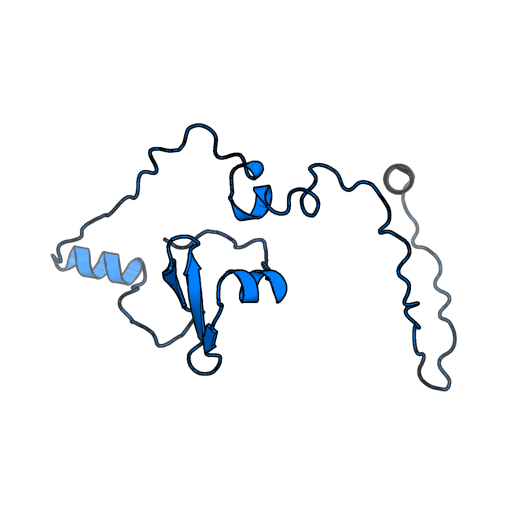 1.00 75.44 99 PRO A C 1
ATOM 792 O O . PRO A 1 99 ? 16.556 1.002 -0.932 1.00 75.44 99 PRO A O 1
ATOM 795 N N . GLU A 1 100 ? 18.196 0.218 0.390 1.00 77.06 100 GLU A N 1
ATOM 796 C CA . GLU A 1 100 ? 18.305 1.421 1.234 1.00 77.06 100 GLU A CA 1
ATOM 797 C C . GLU A 1 100 ? 18.717 2.663 0.418 1.00 77.06 100 GLU A C 1
ATOM 799 O O . GLU A 1 100 ? 18.253 3.772 0.678 1.00 77.06 100 GLU A O 1
ATOM 804 N N . GLU A 1 101 ? 19.501 2.457 -0.644 1.00 77.94 101 GLU A N 1
ATOM 805 C CA . GLU A 1 101 ? 19.843 3.462 -1.651 1.00 77.94 101 GLU A CA 1
ATOM 806 C C . GLU A 1 101 ? 19.597 2.908 -3.063 1.00 77.94 101 GLU A C 1
ATOM 808 O O . GLU A 1 101 ? 19.958 1.772 -3.386 1.00 77.94 101 GLU A O 1
ATOM 813 N N . LEU A 1 102 ? 18.994 3.714 -3.944 1.00 77.12 102 LEU A N 1
ATOM 814 C CA . LEU A 1 102 ? 18.785 3.331 -5.341 1.00 77.12 102 LEU A CA 1
ATOM 815 C C . LEU A 1 102 ? 20.134 3.296 -6.075 1.00 77.12 102 LEU A C 1
ATOM 817 O O . LEU A 1 102 ? 20.785 4.322 -6.251 1.00 77.12 102 LEU A O 1
ATOM 821 N N . SER A 1 103 ? 20.530 2.121 -6.567 1.00 63.38 103 SER A N 1
ATOM 822 C CA . SER A 1 103 ? 21.848 1.840 -7.165 1.00 63.38 103 SER A CA 1
ATOM 823 C C . SER A 1 103 ? 22.094 2.449 -8.561 1.00 63.38 103 SER A C 1
ATOM 825 O O . SER A 1 103 ? 23.055 2.087 -9.242 1.00 63.38 103 SER A O 1
ATOM 827 N N . GLY A 1 104 ? 21.268 3.411 -8.984 1.00 72.50 104 GLY A N 1
ATOM 828 C CA . GLY A 1 104 ? 21.444 4.188 -10.212 1.00 72.50 104 GLY A CA 1
ATOM 829 C C . GLY A 1 104 ? 20.348 3.977 -11.256 1.00 72.50 104 GLY A C 1
ATOM 830 O O . GLY A 1 104 ? 19.217 3.600 -10.950 1.00 72.50 104 GLY A O 1
ATOM 831 N N . SER A 1 105 ? 20.669 4.288 -12.516 1.00 70.25 105 SER A N 1
ATOM 832 C CA . SER A 1 105 ? 19.717 4.186 -13.625 1.00 70.25 105 SER A CA 1
ATOM 833 C C . SER A 1 105 ? 19.228 2.745 -13.800 1.00 70.25 105 SER A C 1
ATOM 835 O O . SER A 1 105 ? 20.053 1.827 -13.751 1.00 70.25 105 SER A O 1
ATOM 837 N N . PRO A 1 106 ? 17.933 2.530 -14.084 1.00 71.69 106 PRO A N 1
ATOM 838 C CA . PRO A 1 106 ? 17.422 1.196 -14.350 1.00 71.69 106 PRO A CA 1
ATOM 839 C C . PRO A 1 106 ? 18.194 0.538 -15.507 1.00 71.69 106 PRO A C 1
ATOM 841 O O . PRO A 1 106 ? 18.643 1.233 -16.425 1.00 71.69 106 PRO A O 1
ATOM 844 N N . PRO A 1 107 ? 18.346 -0.797 -15.492 1.00 77.94 107 PRO A N 1
ATOM 845 C CA . PRO A 1 107 ? 19.026 -1.520 -16.556 1.00 77.94 107 PRO A CA 1
ATOM 846 C C . PRO A 1 107 ? 18.367 -1.251 -17.913 1.00 77.94 107 PRO A C 1
ATOM 848 O O . PRO A 1 107 ? 17.161 -0.999 -18.004 1.00 77.94 107 PRO A O 1
ATOM 851 N N . ASN A 1 108 ? 19.169 -1.324 -18.980 1.00 79.19 108 ASN A N 1
ATOM 852 C CA . ASN A 1 108 ? 18.674 -1.172 -20.346 1.00 79.19 108 ASN A CA 1
ATOM 853 C C . ASN A 1 108 ? 17.534 -2.166 -20.597 1.00 79.19 108 ASN A C 1
ATOM 855 O O . ASN A 1 108 ? 17.727 -3.379 -20.537 1.00 79.19 108 ASN A O 1
ATOM 859 N N . ARG A 1 109 ? 16.342 -1.639 -20.880 1.00 80.38 109 ARG A N 1
ATOM 860 C CA . ARG A 1 109 ? 15.170 -2.441 -21.236 1.00 80.38 109 ARG A CA 1
ATOM 861 C C . ARG A 1 109 ? 15.275 -2.852 -22.706 1.00 80.38 109 ARG A C 1
ATOM 863 O O . ARG A 1 109 ? 15.680 -2.046 -23.540 1.00 80.38 109 ARG A O 1
ATOM 870 N N . GLU A 1 110 ? 14.870 -4.078 -23.036 1.00 82.88 110 GLU A N 1
ATOM 871 C CA . GLU A 1 110 ? 14.816 -4.556 -24.432 1.00 82.88 110 GLU A CA 1
ATOM 872 C C . GLU A 1 110 ? 13.824 -3.749 -25.283 1.00 82.88 110 GLU A C 1
ATOM 874 O O . GLU A 1 110 ? 14.009 -3.576 -26.489 1.00 82.88 110 GLU A O 1
ATOM 879 N N . VAL A 1 111 ? 12.783 -3.210 -24.643 1.00 82.81 111 VAL A N 1
ATOM 880 C CA . VAL A 1 111 ? 11.760 -2.391 -25.291 1.00 82.81 111 VAL A CA 1
ATOM 881 C C . VAL A 1 111 ? 12.147 -0.918 -25.215 1.00 82.81 111 VAL A C 1
ATOM 883 O O . VAL A 1 111 ? 12.277 -0.341 -24.133 1.00 82.81 111 VAL A O 1
ATOM 886 N N . LYS A 1 112 ? 12.278 -0.290 -26.384 1.00 82.94 112 LYS A N 1
ATOM 887 C CA . LYS A 1 112 ? 12.399 1.164 -26.505 1.00 82.94 112 LYS A CA 1
ATOM 888 C C . LYS A 1 112 ? 11.006 1.783 -26.449 1.00 82.94 112 LYS A C 1
ATOM 890 O O . LYS A 1 112 ? 10.158 1.461 -27.276 1.00 82.94 112 LYS A O 1
ATOM 895 N N . PHE A 1 113 ? 10.785 2.689 -25.504 1.00 81.31 113 PHE A N 1
ATOM 896 C CA . PHE A 1 113 ? 9.568 3.494 -25.474 1.00 81.31 113 PHE A CA 1
ATOM 897 C C . PHE A 1 113 ? 9.667 4.587 -26.541 1.00 81.31 113 PHE A C 1
ATOM 899 O O . PHE A 1 113 ? 10.593 5.398 -26.521 1.00 81.31 113 PHE A O 1
ATOM 906 N N . GLY A 1 114 ? 8.733 4.582 -27.491 1.00 87.38 114 GLY A N 1
ATOM 907 C CA . GLY A 1 114 ? 8.560 5.671 -28.447 1.00 87.38 114 GLY A CA 1
ATOM 908 C C . GLY A 1 114 ? 7.639 6.736 -27.863 1.00 87.38 114 GLY A C 1
ATOM 909 O O . GLY A 1 114 ? 6.601 6.406 -27.295 1.00 87.38 114 GLY A O 1
ATOM 910 N N . ILE A 1 115 ? 8.007 8.009 -28.003 1.00 87.88 115 ILE A N 1
ATOM 911 C CA . ILE A 1 115 ? 7.082 9.116 -27.749 1.00 87.88 115 ILE A CA 1
ATOM 912 C C . ILE A 1 115 ? 6.377 9.403 -29.073 1.00 87.88 115 ILE A C 1
ATOM 914 O O . ILE A 1 115 ? 6.971 9.975 -29.988 1.00 87.88 115 ILE A O 1
ATOM 918 N N . GLU A 1 116 ? 5.130 8.958 -29.193 1.00 91.12 116 GLU A N 1
ATOM 919 C CA . GLU A 1 116 ? 4.300 9.248 -30.360 1.00 91.12 116 GLU A CA 1
ATOM 920 C C . GLU A 1 116 ? 3.818 10.699 -30.302 1.00 91.12 116 GLU A C 1
ATOM 922 O O . GLU A 1 116 ? 3.184 11.128 -29.337 1.00 91.12 116 GLU A O 1
ATOM 927 N N . LEU A 1 117 ? 4.132 11.469 -31.342 1.00 88.69 117 LEU A N 1
ATOM 928 C CA . LEU A 1 117 ? 3.643 12.834 -31.495 1.00 88.69 117 LEU A CA 1
ATOM 929 C C . LEU A 1 117 ? 2.429 12.829 -32.418 1.00 88.69 117 LEU A C 1
ATOM 931 O O . LEU A 1 117 ? 2.414 12.135 -33.437 1.00 88.69 117 LEU A O 1
ATOM 935 N N . LEU A 1 118 ? 1.425 13.642 -32.091 1.00 91.06 118 LEU A N 1
ATOM 936 C CA . LEU A 1 118 ? 0.313 13.857 -33.011 1.00 91.06 118 LEU A CA 1
ATOM 937 C C . LEU A 1 118 ? 0.835 14.470 -34.326 1.00 91.06 118 LEU A C 1
ATOM 939 O O . LEU A 1 118 ? 1.770 15.282 -34.297 1.00 91.06 118 LEU A O 1
ATOM 943 N N . PRO A 1 119 ? 0.230 14.128 -35.480 1.00 86.25 119 PRO A N 1
ATOM 944 C CA . PRO A 1 119 ? 0.598 14.725 -36.757 1.00 86.25 119 PRO A CA 1
ATOM 945 C C . PRO A 1 119 ? 0.552 16.257 -36.677 1.00 86.25 119 PRO A C 1
ATOM 947 O O . PRO A 1 119 ? -0.411 16.818 -36.160 1.00 86.25 119 PRO A O 1
ATOM 950 N N . ALA A 1 120 ? 1.588 16.918 -37.205 1.00 89.06 120 ALA A N 1
ATOM 951 C CA . ALA A 1 120 ? 1.799 18.374 -37.187 1.00 89.06 120 ALA A CA 1
ATOM 952 C C . ALA A 1 120 ? 2.248 19.009 -35.851 1.00 89.06 120 ALA A C 1
ATOM 954 O O . ALA A 1 120 ? 2.323 20.235 -35.764 1.00 89.06 120 ALA A O 1
ATOM 955 N N . MET A 1 121 ? 2.614 18.224 -34.833 1.00 85.31 121 MET A N 1
ATOM 956 C CA . MET A 1 121 ? 3.201 18.771 -33.605 1.00 85.31 121 MET A CA 1
ATOM 957 C C . MET A 1 121 ? 4.673 19.174 -33.821 1.00 85.31 121 MET A C 1
ATOM 959 O O . MET A 1 121 ? 5.506 18.350 -34.198 1.00 85.31 121 MET A O 1
ATOM 963 N N . THR A 1 122 ? 5.005 20.444 -33.581 1.00 87.56 122 THR A N 1
ATOM 964 C CA . THR A 1 122 ? 6.385 20.953 -33.646 1.00 87.56 122 THR A CA 1
ATOM 965 C C . THR A 1 122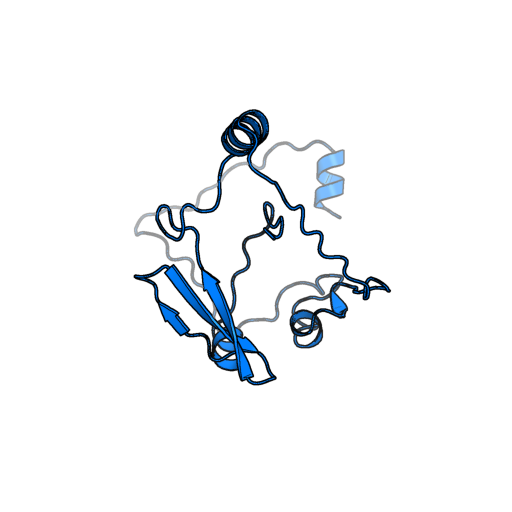 ? 7.072 20.870 -32.280 1.00 87.56 122 THR A C 1
ATOM 967 O O . THR A 1 122 ? 6.406 21.099 -31.268 1.00 87.56 122 THR A O 1
ATOM 970 N N . PRO A 1 123 ? 8.394 20.614 -32.219 1.00 87.56 123 PRO A N 1
ATOM 971 C CA . PRO A 1 123 ? 9.142 20.654 -30.967 1.00 87.56 123 PRO A CA 1
ATOM 972 C C . PRO A 1 123 ? 8.969 21.990 -30.243 1.00 87.56 123 PRO A C 1
ATOM 974 O O . PRO A 1 123 ? 9.000 23.056 -30.861 1.00 87.56 123 PRO A O 1
ATOM 977 N N . VAL A 1 124 ? 8.808 21.927 -28.924 1.00 88.69 124 VAL A N 1
ATOM 978 C CA . VAL A 1 124 ? 8.703 23.112 -28.074 1.00 88.69 124 VAL A CA 1
ATOM 979 C C . VAL A 1 124 ? 10.101 23.518 -27.617 1.00 88.69 124 VAL A C 1
ATOM 981 O O . VAL A 1 124 ? 10.848 22.695 -27.093 1.00 88.69 124 VAL A O 1
ATOM 984 N N . PHE A 1 125 ? 10.447 24.794 -27.792 1.00 90.00 125 PHE A N 1
ATOM 985 C CA . PHE A 1 125 ? 11.690 25.372 -27.282 1.00 90.00 125 PHE A CA 1
ATOM 986 C C . PHE A 1 125 ? 11.360 26.436 -26.232 1.00 90.00 125 PHE A C 1
ATOM 988 O O . PHE A 1 125 ? 10.880 27.518 -26.565 1.00 90.00 125 PHE A O 1
ATOM 995 N N . ILE A 1 126 ? 11.583 26.113 -24.958 1.00 92.88 126 ILE A N 1
ATOM 996 C CA . ILE A 1 126 ? 11.363 27.016 -23.821 1.00 92.88 126 ILE A CA 1
ATOM 997 C C . ILE A 1 126 ? 12.722 27.367 -23.219 1.00 92.88 126 ILE A C 1
ATOM 999 O O . ILE A 1 126 ? 13.572 26.496 -23.035 1.00 92.88 126 ILE A O 1
ATOM 1003 N N . ALA A 1 127 ? 12.934 28.651 -22.921 1.00 92.06 127 ALA A N 1
ATOM 1004 C CA . ALA A 1 127 ? 14.144 29.092 -22.239 1.00 92.06 127 ALA A CA 1
ATOM 1005 C C . ALA A 1 127 ? 14.183 28.524 -20.806 1.00 92.06 127 ALA A C 1
ATOM 1007 O O . ALA A 1 127 ? 13.159 28.574 -20.120 1.00 92.06 127 ALA A O 1
ATOM 1008 N N . PRO A 1 128 ? 15.337 28.024 -20.325 1.00 89.25 128 PRO A N 1
ATOM 1009 C CA . PRO A 1 128 ? 15.466 27.571 -18.945 1.00 89.25 128 PRO A CA 1
ATOM 1010 C C . PRO A 1 128 ? 15.098 28.678 -17.951 1.00 89.25 128 PRO A C 1
ATOM 1012 O O . PRO A 1 128 ? 15.402 29.855 -18.174 1.00 89.25 128 PRO A O 1
ATOM 1015 N N . TYR A 1 129 ? 14.478 28.300 -16.834 1.00 91.38 129 TYR A N 1
ATOM 1016 C CA . TYR A 1 129 ? 14.228 29.230 -15.735 1.00 91.38 129 TYR A CA 1
ATOM 1017 C C . TYR A 1 129 ? 15.546 29.759 -15.158 1.00 91.38 129 TYR A C 1
ATOM 1019 O O . TYR A 1 129 ? 16.560 29.059 -15.116 1.00 91.38 129 TYR A O 1
ATOM 1027 N N . ARG A 1 130 ? 15.534 31.018 -14.706 1.00 91.38 130 ARG A N 1
ATOM 1028 C CA . ARG A 1 130 ? 16.673 31.600 -13.991 1.00 91.38 130 ARG A CA 1
ATOM 1029 C C . ARG A 1 130 ? 16.701 31.031 -12.576 1.00 91.38 130 ARG A C 1
ATOM 1031 O O . ARG A 1 130 ? 15.779 31.297 -11.816 1.00 91.38 130 ARG A O 1
ATOM 1038 N N . MET A 1 131 ? 17.758 30.293 -12.260 1.00 94.38 131 MET A N 1
ATOM 1039 C CA . MET A 1 131 ? 18.027 29.756 -10.926 1.00 94.38 131 MET A CA 1
ATOM 1040 C C . MET A 1 131 ? 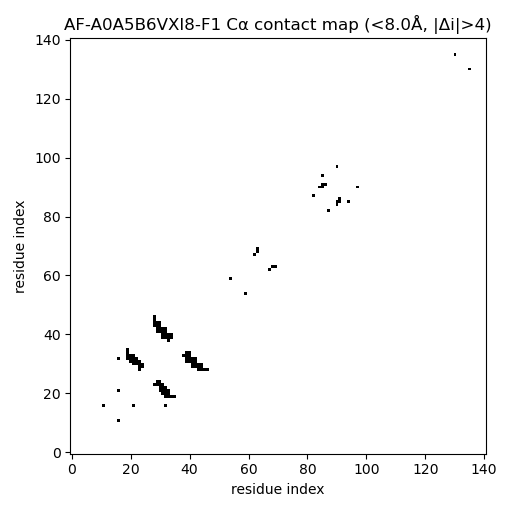19.130 30.556 -10.236 1.00 94.38 131 MET A C 1
ATOM 1042 O O . MET A 1 131 ? 20.039 31.082 -10.891 1.00 94.38 131 MET A O 1
ATOM 1046 N N . ALA A 1 132 ? 19.044 30.660 -8.916 1.00 94.75 132 ALA A N 1
ATOM 1047 C CA . ALA A 1 132 ? 20.086 31.251 -8.095 1.00 94.75 132 ALA A CA 1
ATOM 1048 C C . ALA A 1 132 ? 21.319 30.319 -8.007 1.00 94.75 132 ALA A C 1
ATOM 1050 O O . ALA A 1 132 ? 21.221 29.116 -8.258 1.00 94.75 132 ALA A O 1
ATOM 1051 N N . PRO A 1 133 ? 22.514 30.839 -7.662 1.00 92.06 133 PRO A N 1
ATOM 1052 C CA . PRO A 1 133 ? 23.732 30.027 -7.624 1.00 92.06 133 PRO A CA 1
ATOM 1053 C C . PRO A 1 133 ? 23.676 28.829 -6.665 1.00 92.06 133 PRO A C 1
ATOM 1055 O O . PRO A 1 133 ? 24.285 27.809 -6.957 1.00 92.06 133 PRO A O 1
ATOM 1058 N N . ASN A 1 134 ? 22.954 28.934 -5.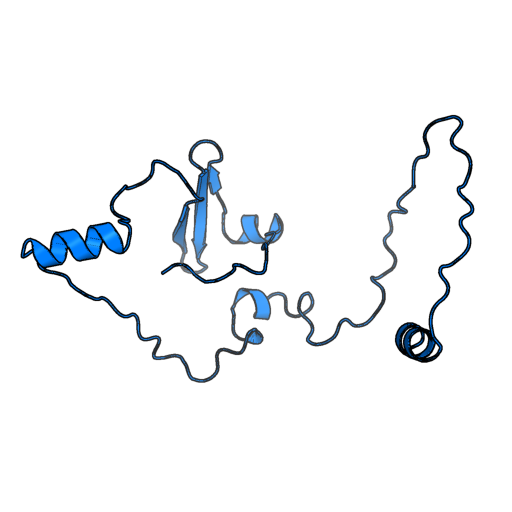548 1.00 91.94 134 ASN A N 1
ATOM 1059 C CA . ASN A 1 134 ? 22.762 27.841 -4.588 1.00 91.94 134 ASN A CA 1
ATOM 1060 C C . ASN A 1 134 ? 21.892 26.710 -5.161 1.00 91.94 134 ASN A C 1
ATOM 1062 O O . ASN A 1 134 ? 22.267 25.550 -5.046 1.00 91.94 134 ASN A O 1
ATOM 1066 N N . GLU A 1 135 ? 20.807 27.042 -5.863 1.00 88.94 135 GLU A N 1
ATOM 1067 C CA . GLU A 1 135 ? 19.939 26.061 -6.536 1.00 88.94 135 GLU A CA 1
ATOM 1068 C C . GLU A 1 135 ? 20.702 25.301 -7.636 1.00 88.94 135 GLU A C 1
ATOM 1070 O O . GLU A 1 135 ? 20.548 24.095 -7.804 1.00 88.94 135 GLU A O 1
ATOM 1075 N N . LEU A 1 136 ? 21.594 25.987 -8.362 1.00 88.12 136 LEU A N 1
ATOM 1076 C CA . LEU A 1 136 ? 22.453 25.354 -9.371 1.00 88.12 136 LEU A CA 1
ATOM 1077 C C . LEU A 1 136 ? 23.514 24.417 -8.779 1.00 88.12 136 LEU A C 1
ATOM 1079 O O . LEU A 1 136 ? 24.017 23.556 -9.502 1.00 88.12 136 LEU A O 1
ATOM 1083 N N . VAL A 1 137 ? 23.907 24.612 -7.518 1.00 90.25 137 VAL A N 1
ATOM 1084 C CA . VAL A 1 137 ? 24.823 23.704 -6.811 1.00 90.25 137 VAL A CA 1
ATOM 1085 C C . VAL A 1 137 ? 24.076 22.446 -6.384 1.00 90.25 137 VAL A C 1
ATOM 1087 O O . VAL A 1 137 ? 24.589 21.356 -6.607 1.00 90.25 137 VAL A O 1
ATOM 1090 N N . GLU A 1 138 ? 22.857 22.589 -5.861 1.00 88.00 138 GLU A N 1
ATOM 1091 C CA . GLU A 1 138 ? 21.997 21.454 -5.497 1.00 88.00 138 GLU A CA 1
ATOM 1092 C C . GLU A 1 138 ? 21.637 20.594 -6.712 1.00 88.00 138 GLU A C 1
ATOM 1094 O O . GLU A 1 138 ? 21.712 19.375 -6.646 1.00 88.00 138 GLU A O 1
ATOM 1099 N N . LEU A 1 139 ? 21.328 21.210 -7.857 1.00 87.19 139 LEU A N 1
ATOM 1100 C CA . LEU A 1 139 ? 20.933 20.481 -9.068 1.00 87.19 139 LEU A CA 1
ATOM 1101 C C . LEU A 1 139 ? 22.094 19.729 -9.751 1.00 87.19 139 LEU A C 1
ATOM 1103 O O . LEU A 1 139 ? 21.865 18.925 -10.653 1.00 87.19 139 LEU A O 1
ATOM 1107 N N . LYS A 1 140 ? 23.342 20.034 -9.377 1.00 78.50 140 LYS A N 1
ATOM 1108 C CA . LYS A 1 140 ? 24.555 19.369 -9.880 1.00 78.50 140 LYS A CA 1
ATOM 1109 C C . LYS A 1 140 ? 25.073 18.265 -8.956 1.00 78.50 140 LYS A C 1
ATOM 1111 O O . LYS A 1 140 ? 26.020 17.589 -9.361 1.00 78.50 140 LYS A O 1
ATOM 1116 N N . ALA A 1 141 ? 24.538 18.171 -7.739 1.00 56.00 141 ALA A N 1
ATOM 1117 C CA . ALA A 1 141 ? 24.900 17.153 -6.759 1.00 56.00 141 ALA A CA 1
ATOM 1118 C C . ALA A 1 141 ? 24.264 15.807 -7.128 1.00 56.00 141 ALA A C 1
ATOM 1120 O O . ALA A 1 141 ? 24.964 14.788 -6.942 1.00 56.00 141 ALA A O 1
#

Sequence (141 aa):
MELPFDEFDLILGMDWLVKHRGNLDCAAKRMVLKTPEDEEVIVIGERRNYLSNVISALRAEKLVRKGCEVFIAYVNSTDADNLSVENVRTVKEFSDVFPEELSGSPPNREVKFGIELLPAMTPVFIAPYRMAPNELVELKA

Nearest PDB structures (foldseek):
  6z1p-assembly1_Ay  TM=1.925E-01  e=4.228E+00  Tetrahymena thermophila SB210

Foldseek 3Di:
DDDPPVPDDDDDDPVNCVVQVWDADPVQQWIWGADPVRDIDIDHPDDPDDDPVDDDPVVVVVCVVVVDDDDDDDDDDPVPPDPDVCVPPVCVVPVVVVDPDDPDDDPDDPDDDDDDDDPPDDDDDDDDDDDDPVVVVVVVD

Solvent-accessible surface area (backbone atoms only — not comparable to full-atom values): 9862 Å² total; per-residue (Å²): 134,84,76,90,56,90,84,61,88,84,85,82,52,69,69,61,33,60,74,26,62,50,45,77,40,74,89,82,37,35,35,38,32,36,48,98,86,68,46,80,45,77,47,70,52,98,54,104,78,70,69,85,80,74,67,55,70,71,58,50,53,56,39,48,77,70,71,50,88,82,84,85,86,79,86,79,74,85,74,68,80,73,73,47,73,64,66,40,70,67,44,52,74,41,42,87,82,62,53,98,64,83,94,63,82,78,77,89,62,96,70,82,86,80,86,85,72,64,90,91,70,73,88,85,86,76,82,79,80,91,71,55,76,67,58,57,52,61,77,69,107

Organism: NCBI:txid47621

Radius of gyration: 24.77 Å; Cα contacts (8 Å, |Δi|>4): 60; chains: 1; bounding box: 51×52×67 Å

Mean predicted aligned error: 17.41 Å